Protein AF-A0A537D9S7-F1 (afdb_monomer)

Radius of gyration: 18.86 Å; Cα contacts (8 Å, |Δi|>4): 47; chains: 1; bounding box: 44×18×44 Å

Structure (mmCIF, N/CA/C/O backbone):
data_AF-A0A537D9S7-F1
#
_entry.id   AF-A0A537D9S7-F1
#
loop_
_atom_site.group_PDB
_atom_site.id
_atom_site.type_symbol
_atom_site.label_atom_id
_atom_site.label_alt_id
_atom_site.label_comp_id
_atom_site.label_asym_id
_atom_site.label_entity_id
_atom_site.label_seq_id
_atom_site.pdbx_PDB_ins_code
_atom_site.Cartn_x
_atom_site.Cartn_y
_atom_site.Cartn_z
_atom_site.occupancy
_atom_site.B_iso_or_equiv
_atom_site.auth_seq_id
_atom_site.auth_comp_id
_atom_site.auth_asym_id
_atom_site.auth_atom_id
_atom_site.pdbx_PDB_model_num
ATOM 1 N N . MET A 1 1 ? -26.525 -10.277 25.383 1.00 50.00 1 MET A N 1
ATOM 2 C CA . MET A 1 1 ? -26.479 -9.253 24.313 1.00 50.00 1 MET A CA 1
ATOM 3 C C . MET A 1 1 ? -25.347 -8.284 24.642 1.00 50.00 1 MET A C 1
ATOM 5 O O . MET A 1 1 ? -25.478 -7.534 25.600 1.00 50.00 1 MET A O 1
ATOM 9 N N . ALA A 1 2 ? -24.197 -8.358 23.965 1.00 49.94 2 ALA A N 1
ATOM 10 C CA . ALA A 1 2 ? -23.068 -7.469 24.266 1.00 49.94 2 ALA A CA 1
ATOM 11 C C . ALA A 1 2 ? -23.354 -6.069 23.697 1.00 49.94 2 ALA A C 1
ATOM 13 O O . ALA A 1 2 ? -23.333 -5.880 22.486 1.00 49.94 2 ALA A O 1
ATOM 14 N N . LYS A 1 3 ? -23.656 -5.113 24.583 1.00 66.31 3 LYS A N 1
ATOM 15 C CA . LYS A 1 3 ? -24.138 -3.752 24.276 1.00 66.31 3 LYS A CA 1
ATOM 16 C C . LYS A 1 3 ? -23.129 -2.866 23.5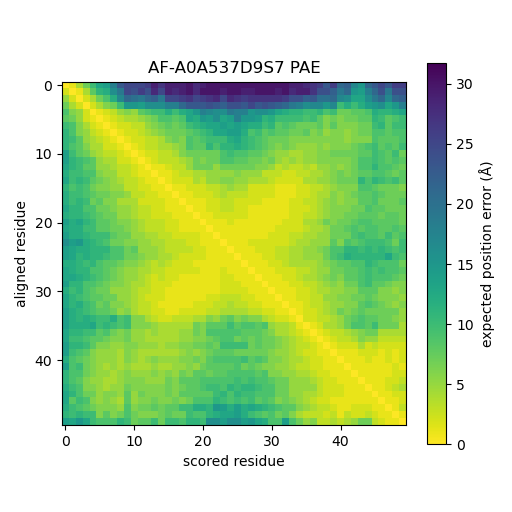14 1.00 66.31 3 LYS A C 1
ATOM 18 O O . LYS A 1 3 ? -23.523 -1.825 23.010 1.00 66.31 3 LYS A O 1
ATOM 23 N N . HIS A 1 4 ? -21.864 -3.277 23.389 1.00 73.81 4 HIS A N 1
ATOM 24 C CA . HIS A 1 4 ? -20.802 -2.474 22.767 1.00 73.81 4 HIS A CA 1
ATOM 25 C C . HIS A 1 4 ? -19.852 -3.354 21.944 1.00 73.81 4 HIS A C 1
ATOM 27 O O . HIS A 1 4 ? -18.720 -3.606 22.345 1.00 73.81 4 HIS A O 1
ATOM 33 N N . ARG A 1 5 ? -20.316 -3.880 20.806 1.00 74.12 5 ARG A N 1
ATOM 34 C CA . ARG A 1 5 ? -19.401 -4.431 19.796 1.00 74.12 5 ARG A CA 1
ATOM 35 C C . ARG A 1 5 ? -19.114 -3.342 18.759 1.00 74.12 5 ARG A C 1
ATOM 37 O O . ARG A 1 5 ? -20.081 -2.751 18.276 1.00 74.12 5 ARG A O 1
ATOM 44 N N . PRO A 1 6 ? -17.841 -3.067 18.423 1.00 75.44 6 PRO A N 1
ATOM 45 C CA . PRO A 1 6 ? -17.505 -2.149 17.342 1.00 75.44 6 PRO A CA 1
ATOM 46 C C . PRO A 1 6 ? -18.212 -2.565 16.050 1.00 75.44 6 PRO A C 1
ATOM 48 O O . PRO A 1 6 ? -18.257 -3.753 15.721 1.00 75.44 6 PRO A O 1
ATOM 51 N N . GLN A 1 7 ? -18.775 -1.597 15.327 1.00 78.06 7 GLN A N 1
ATOM 52 C CA . GLN A 1 7 ? -19.259 -1.848 13.973 1.00 78.06 7 GLN A CA 1
ATOM 53 C C . GLN A 1 7 ? -18.057 -1.873 13.035 1.00 78.06 7 GLN A C 1
ATOM 55 O O . GLN A 1 7 ? -17.355 -0.873 12.896 1.00 78.06 7 GLN A O 1
ATOM 60 N N . LEU A 1 8 ? -17.813 -3.027 12.420 1.00 77.31 8 LEU A N 1
ATOM 61 C CA . LEU A 1 8 ? -16.779 -3.177 11.404 1.00 77.31 8 LEU A CA 1
ATOM 62 C C . LEU A 1 8 ? -17.329 -2.718 10.055 1.00 77.31 8 LEU A C 1
ATOM 64 O O . LEU A 1 8 ? -18.431 -3.103 9.664 1.00 77.31 8 LEU A O 1
ATOM 68 N N . THR A 1 9 ? -16.548 -1.920 9.338 1.00 78.81 9 THR A N 1
ATOM 69 C CA . THR A 1 9 ? -16.813 -1.560 7.944 1.00 78.81 9 THR A CA 1
ATOM 70 C C . THR A 1 9 ? -15.823 -2.280 7.036 1.00 78.81 9 THR A C 1
ATOM 72 O O . THR A 1 9 ? -14.701 -2.593 7.435 1.00 78.81 9 THR A O 1
ATOM 75 N N . ASN A 1 10 ? -16.230 -2.555 5.797 1.00 80.75 10 ASN A N 1
ATOM 76 C CA . ASN A 1 10 ? -15.316 -3.069 4.783 1.00 80.75 10 ASN A CA 1
ATOM 77 C C . ASN A 1 10 ? -14.572 -1.892 4.134 1.00 80.75 10 ASN A C 1
ATOM 79 O O . ASN A 1 10 ? -15.000 -1.366 3.111 1.00 80.75 10 ASN A O 1
ATOM 83 N N . ALA A 1 11 ? -13.501 -1.444 4.789 1.00 79.88 11 ALA A N 1
ATOM 84 C CA . ALA A 1 11 ? -12.683 -0.304 4.376 1.00 79.88 11 ALA A CA 1
ATOM 85 C C . ALA A 1 11 ? -11.322 -0.741 3.798 1.00 79.88 11 ALA A C 1
ATOM 87 O O . ALA A 1 11 ? -10.299 -0.106 4.049 1.00 79.88 11 ALA A O 1
ATOM 88 N N . ALA A 1 12 ? -11.294 -1.857 3.060 1.00 82.50 12 ALA A N 1
ATOM 89 C CA . ALA A 1 12 ? -10.068 -2.366 2.455 1.00 82.50 12 ALA A CA 1
ATOM 90 C C . ALA A 1 12 ? -9.489 -1.382 1.420 1.00 82.50 12 ALA A C 1
ATOM 92 O O . ALA A 1 12 ? -10.222 -0.757 0.651 1.00 82.50 12 ALA A O 1
ATOM 93 N N . ARG A 1 13 ? -8.157 -1.281 1.382 1.00 84.19 13 ARG A N 1
ATOM 94 C CA . ARG A 1 13 ? -7.398 -0.578 0.337 1.00 84.19 13 ARG A CA 1
ATOM 95 C C . ARG A 1 13 ? -6.700 -1.599 -0.571 1.00 84.19 13 ARG A C 1
ATOM 97 O O . ARG A 1 13 ? -6.455 -2.716 -0.111 1.00 84.19 13 ARG A O 1
ATOM 104 N N . PRO A 1 14 ? -6.380 -1.251 -1.832 1.00 89.25 14 PRO A N 1
ATOM 105 C CA . PRO A 1 14 ? -5.563 -2.111 -2.682 1.00 89.25 14 PRO A CA 1
ATOM 106 C C . PRO A 1 14 ? -4.251 -2.481 -1.981 1.00 89.25 14 PRO A C 1
ATOM 108 O O . PRO A 1 14 ? -3.568 -1.609 -1.453 1.00 89.25 14 PRO A O 1
ATOM 111 N N . ALA A 1 15 ? -3.914 -3.773 -1.967 1.00 88.75 15 ALA A N 1
ATOM 112 C CA . ALA A 1 15 ? -2.694 -4.270 -1.324 1.00 88.75 15 ALA A CA 1
ATOM 113 C C . ALA A 1 15 ? -1.425 -3.928 -2.119 1.00 88.75 15 ALA A C 1
ATOM 115 O O . ALA A 1 15 ? -0.323 -3.961 -1.578 1.00 88.75 15 ALA A O 1
ATOM 116 N N . THR A 1 16 ? -1.579 -3.612 -3.403 1.00 94.19 16 THR A N 1
ATOM 117 C CA . THR A 1 16 ? -0.490 -3.234 -4.297 1.00 94.19 16 THR A CA 1
ATOM 118 C C . THR A 1 16 ? -0.871 -2.015 -5.121 1.00 94.19 16 THR A C 1
ATOM 120 O O . THR A 1 16 ? -2.048 -1.801 -5.418 1.00 94.19 16 THR A O 1
ATOM 123 N N . PHE A 1 17 ? 0.134 -1.261 -5.548 1.00 93.19 17 PHE A N 1
ATOM 124 C CA . PHE A 1 17 ? 0.001 -0.211 -6.552 1.00 93.19 17 PHE A CA 1
ATOM 125 C C . PHE A 1 17 ? 1.069 -0.385 -7.630 1.00 93.19 17 PHE A C 1
ATOM 127 O O . PHE A 1 17 ? 2.132 -0.953 -7.374 1.00 93.19 17 PHE A O 1
ATOM 134 N N . GLU A 1 18 ? 0.764 0.058 -8.847 1.00 96.19 18 GLU A N 1
ATOM 135 C CA . GLU A 1 18 ? 1.721 0.009 -9.947 1.00 96.19 18 GLU A CA 1
ATOM 136 C C . GLU A 1 18 ? 2.721 1.155 -9.835 1.00 96.19 18 GLU A C 1
ATOM 138 O O . GLU A 1 18 ? 2.357 2.308 -9.586 1.00 96.19 18 GLU A O 1
ATOM 143 N N . VAL A 1 19 ? 3.990 0.819 -10.039 1.00 95.19 19 VAL A N 1
ATOM 144 C CA . VAL A 1 19 ? 5.065 1.781 -10.253 1.00 95.19 19 VAL A CA 1
ATOM 145 C C . VAL A 1 19 ? 5.805 1.440 -11.533 1.00 95.19 19 VAL A C 1
ATOM 147 O O . VAL A 1 19 ? 5.868 0.280 -11.940 1.00 95.19 19 VAL A O 1
ATOM 150 N N . GLU A 1 20 ? 6.435 2.446 -12.119 1.00 98.00 20 GLU A N 1
ATOM 151 C CA . GLU A 1 20 ? 7.404 2.229 -13.183 1.00 98.00 20 GLU A CA 1
ATOM 152 C C . GLU A 1 20 ? 8.733 1.757 -12.582 1.00 98.00 20 GLU A C 1
ATOM 154 O O . GLU A 1 20 ? 9.348 2.467 -11.781 1.00 98.00 20 GLU A O 1
ATOM 159 N N . ALA A 1 21 ? 9.182 0.563 -12.968 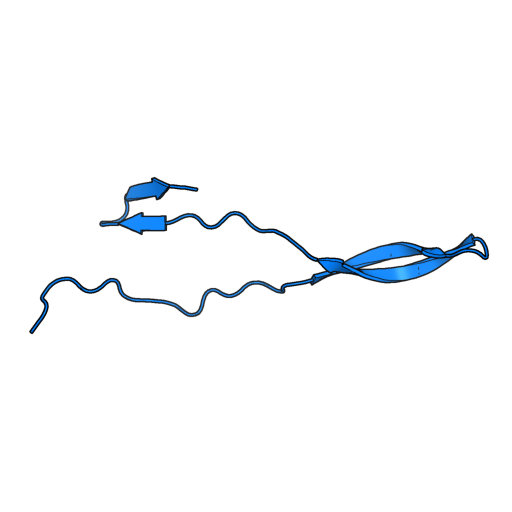1.00 97.25 21 ALA A N 1
ATOM 160 C CA . ALA A 1 21 ? 10.466 0.003 -12.558 1.00 97.25 21 ALA A CA 1
ATOM 161 C C . ALA A 1 21 ? 11.328 -0.321 -13.781 1.00 97.25 21 ALA A C 1
ATOM 163 O O . ALA A 1 21 ? 10.811 -0.680 -14.835 1.00 97.25 21 ALA A O 1
ATOM 164 N N . TYR A 1 2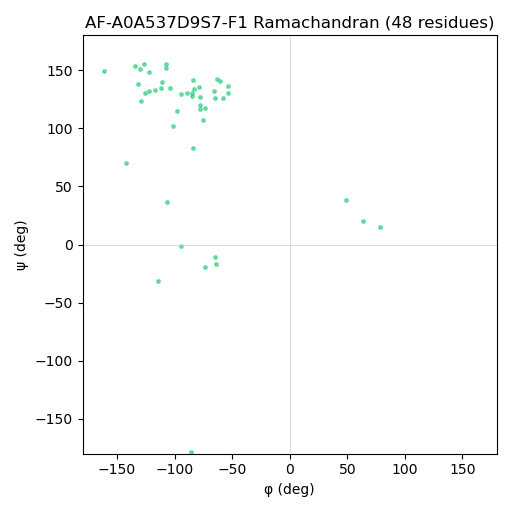2 ? 12.649 -0.217 -13.640 1.00 97.94 22 TYR A N 1
ATOM 165 C CA . TYR A 1 22 ? 13.586 -0.638 -14.681 1.00 97.94 22 TYR A CA 1
ATOM 166 C C . TYR A 1 22 ? 13.961 -2.109 -14.494 1.00 97.94 22 TYR A C 1
ATOM 168 O O . TYR A 1 22 ? 14.347 -2.510 -13.394 1.00 97.94 22 TYR A O 1
ATOM 176 N N . ASN A 1 23 ? 13.875 -2.903 -15.560 1.00 96.12 23 ASN A N 1
ATOM 177 C CA . ASN A 1 23 ? 14.326 -4.297 -15.555 1.00 96.12 23 ASN A CA 1
ATOM 178 C C . ASN A 1 23 ? 15.831 -4.426 -15.873 1.00 96.12 23 ASN A C 1
ATOM 180 O O . ASN A 1 23 ? 16.531 -3.440 -16.106 1.00 96.12 23 ASN A O 1
ATO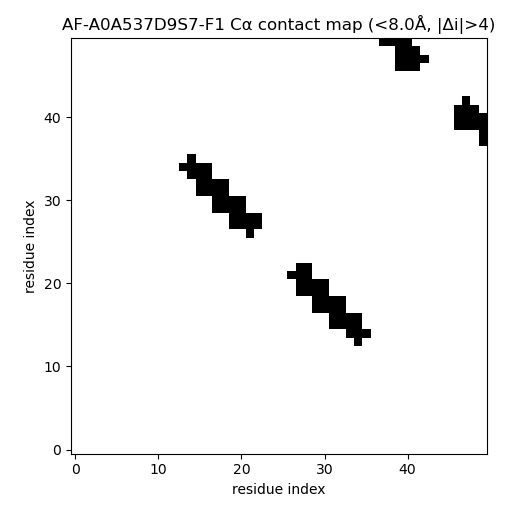M 184 N N . GLU A 1 24 ? 16.342 -5.656 -15.925 1.00 97.06 24 GLU A N 1
ATOM 185 C CA . GLU A 1 24 ? 17.752 -5.961 -16.200 1.00 97.06 24 GLU A CA 1
ATOM 186 C C . GLU A 1 24 ? 18.239 -5.542 -17.598 1.00 97.06 24 GLU A C 1
ATOM 188 O O . GLU A 1 24 ? 19.444 -5.447 -17.826 1.00 97.06 24 GLU A O 1
ATOM 193 N N . ARG A 1 25 ? 17.318 -5.274 -18.531 1.00 97.69 25 ARG A N 1
ATOM 194 C CA . ARG A 1 25 ? 17.612 -4.754 -19.875 1.00 97.69 25 ARG A CA 1
ATOM 195 C C . ARG A 1 25 ? 17.519 -3.227 -19.955 1.00 97.69 25 ARG A C 1
ATOM 197 O O . ARG A 1 25 ? 17.776 -2.666 -21.017 1.00 97.69 25 ARG A O 1
ATOM 204 N N . GLY A 1 26 ? 17.174 -2.554 -18.856 1.00 97.56 26 GLY A N 1
ATOM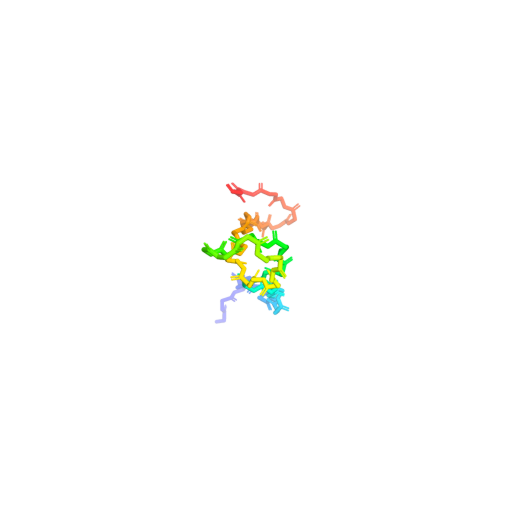 205 C CA . GLY A 1 26 ? 16.982 -1.104 -18.811 1.00 97.56 26 GLY A CA 1
ATOM 206 C C . GLY A 1 26 ? 15.640 -0.632 -19.378 1.00 97.56 26 GLY A C 1
ATOM 207 O O . GLY A 1 26 ? 15.481 0.557 -19.639 1.00 97.56 26 GLY A O 1
ATOM 208 N N . GLU A 1 27 ? 14.673 -1.529 -19.573 1.00 98.38 27 GLU A N 1
ATOM 209 C CA . GLU A 1 27 ? 13.318 -1.178 -20.016 1.00 98.38 27 GLU A CA 1
ATOM 210 C C . GLU A 1 27 ? 12.465 -0.763 -18.807 1.00 98.38 27 GLU A C 1
ATOM 212 O O . GLU A 1 27 ? 12.559 -1.391 -17.750 1.00 98.38 27 GLU A O 1
ATOM 217 N N . MET A 1 28 ? 11.606 0.252 -18.967 1.00 97.94 28 MET A N 1
ATOM 218 C CA . MET A 1 28 ? 10.572 0.574 -17.977 1.00 97.94 28 MET A CA 1
ATOM 219 C C . MET A 1 28 ? 9.399 -0.395 -18.110 1.00 97.94 28 MET A C 1
ATOM 221 O O . MET A 1 28 ? 8.849 -0.562 -19.201 1.00 97.94 28 MET A O 1
ATOM 225 N N . VAL A 1 29 ? 9.025 -1.025 -17.000 1.00 97.94 29 VAL A N 1
ATOM 226 C CA . VAL A 1 29 ? 7.909 -1.964 -16.919 1.00 97.94 29 VAL A CA 1
ATOM 227 C C . VAL A 1 29 ? 7.012 -1.643 -15.717 1.00 97.94 29 VAL A C 1
ATOM 229 O O . VAL A 1 29 ? 7.528 -1.394 -14.617 1.00 97.94 29 VAL A O 1
ATOM 232 N N . PRO A 1 30 ? 5.676 -1.7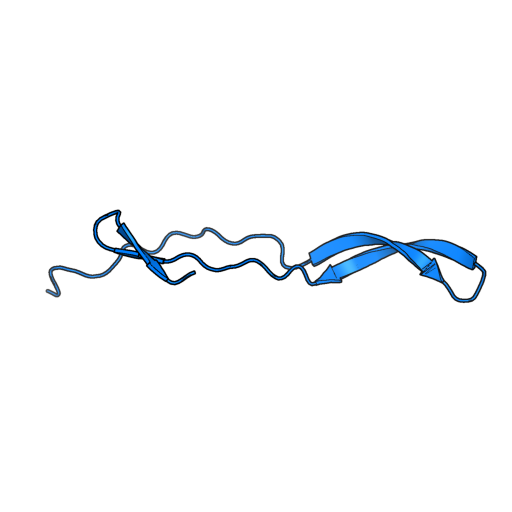01 -15.882 1.00 97.81 30 PRO A N 1
ATOM 233 C CA . PRO A 1 30 ? 4.759 -1.566 -14.764 1.00 97.81 30 PRO A CA 1
ATOM 234 C C . PRO A 1 30 ? 4.952 -2.740 -13.808 1.00 97.81 30 PRO A C 1
ATOM 236 O O . PRO A 1 30 ? 4.910 -3.906 -14.204 1.00 97.81 30 PRO A O 1
ATOM 239 N N . THR A 1 31 ? 5.181 -2.427 -12.538 1.00 96.88 31 THR A N 1
ATOM 240 C CA . THR A 1 31 ? 5.440 -3.416 -11.493 1.00 96.88 31 THR A CA 1
ATOM 241 C C . THR A 1 31 ? 4.528 -3.154 -10.306 1.00 96.88 31 THR A C 1
ATOM 243 O O . THR A 1 31 ? 4.531 -2.065 -9.736 1.00 96.88 31 THR A O 1
ATOM 246 N N . ALA A 1 32 ? 3.751 -4.164 -9.912 1.00 96.56 32 ALA A N 1
ATOM 247 C CA . ALA A 1 32 ? 2.929 -4.101 -8.713 1.00 96.56 32 ALA A CA 1
ATOM 248 C C . ALA A 1 32 ? 3.814 -4.218 -7.464 1.00 96.56 32 ALA A C 1
ATOM 250 O O . ALA A 1 32 ? 4.453 -5.247 -7.242 1.00 96.56 32 ALA A O 1
ATOM 251 N N . ILE A 1 33 ? 3.832 -3.177 -6.634 1.00 94.56 33 ILE A N 1
ATOM 252 C CA . ILE A 1 33 ? 4.553 -3.161 -5.358 1.00 94.56 33 ILE A CA 1
ATOM 253 C C . ILE A 1 33 ? 3.550 -3.154 -4.211 1.00 94.56 33 ILE A C 1
ATOM 255 O O . ILE A 1 33 ? 2.524 -2.476 -4.280 1.00 94.56 33 ILE A O 1
ATOM 259 N N . ALA A 1 34 ? 3.848 -3.920 -3.158 1.00 93.56 34 ALA A N 1
ATOM 260 C CA . ALA A 1 34 ? 3.062 -3.935 -1.931 1.00 93.56 34 ALA A CA 1
ATOM 261 C C . ALA A 1 34 ? 2.994 -2.533 -1.307 1.00 93.56 34 ALA A C 1
ATOM 263 O O . ALA A 1 34 ? 4.017 -1.896 -1.058 1.00 93.56 34 ALA A O 1
ATOM 264 N N . GLY A 1 35 ? 1.776 -2.064 -1.052 1.00 87.31 35 GLY A N 1
ATOM 265 C CA . GLY A 1 35 ? 1.523 -0.834 -0.319 1.00 87.31 35 GLY A CA 1
ATOM 266 C C . GLY A 1 35 ? 1.203 -1.148 1.132 1.00 87.31 35 GLY A C 1
ATOM 267 O O . GLY A 1 35 ? 0.172 -1.749 1.424 1.00 87.31 35 GLY A O 1
ATOM 268 N N . GLU A 1 36 ? 2.060 -0.712 2.049 1.00 85.19 36 GLU A N 1
ATOM 269 C CA . GLU A 1 36 ? 1.714 -0.686 3.466 1.00 85.19 36 GLU A CA 1
ATOM 270 C C . GLU A 1 36 ? 0.970 0.614 3.780 1.00 85.19 36 GLU A C 1
ATOM 272 O O . GLU A 1 36 ? 1.388 1.715 3.409 1.00 85.19 36 GLU A O 1
ATOM 277 N N . HIS A 1 37 ? -0.171 0.485 4.451 1.00 81.50 37 HIS A N 1
ATOM 278 C CA . HIS A 1 37 ? -0.953 1.620 4.917 1.00 81.50 37 HIS A CA 1
ATOM 279 C C . HIS A 1 37 ? -1.120 1.526 6.430 1.00 81.50 37 HIS A C 1
ATOM 281 O O . HIS A 1 37 ? -1.492 0.457 6.919 1.00 81.50 37 HIS A O 1
ATOM 287 N N . PRO A 1 38 ? -0.882 2.624 7.168 1.00 83.31 38 PRO A N 1
ATOM 288 C CA . PRO A 1 38 ? -1.119 2.634 8.601 1.00 83.31 38 PRO A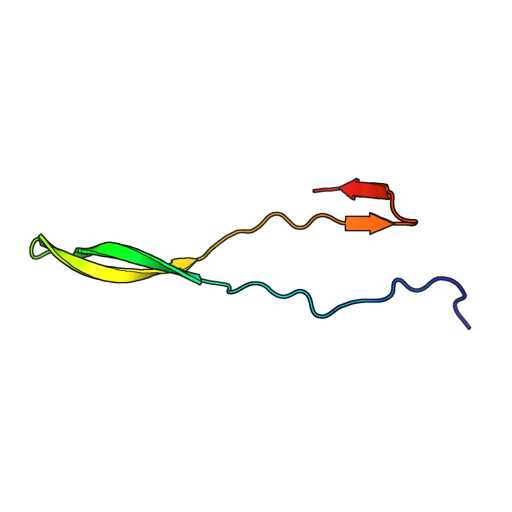 CA 1
ATOM 289 C C . PRO A 1 38 ? -2.598 2.359 8.887 1.00 83.31 38 PRO A C 1
ATOM 291 O O . PRO A 1 38 ? -3.484 2.836 8.168 1.00 83.31 38 PRO A O 1
ATOM 294 N N . LEU A 1 39 ? -2.859 1.575 9.933 1.00 84.00 39 LEU A N 1
ATOM 295 C CA . LEU A 1 39 ? -4.208 1.259 10.382 1.00 84.00 39 LEU A CA 1
ATOM 296 C C . LEU A 1 39 ? -4.551 2.124 11.592 1.00 84.00 39 LEU A C 1
ATOM 298 O O . LEU A 1 39 ? -4.176 1.807 12.716 1.00 84.00 39 LEU A O 1
ATOM 302 N N . THR A 1 40 ? -5.337 3.172 11.370 1.00 85.31 40 THR A N 1
ATOM 303 C CA . THR A 1 40 ? -5.840 4.005 12.465 1.00 85.31 40 THR A CA 1
ATOM 304 C C . THR A 1 40 ? -7.112 3.410 13.064 1.00 85.31 40 THR A C 1
ATOM 306 O O . THR A 1 40 ? -8.084 3.136 12.353 1.00 85.31 40 THR A O 1
ATOM 309 N N . LEU A 1 41 ? -7.135 3.243 14.387 1.00 84.62 41 LEU A N 1
ATOM 310 C CA . LEU A 1 41 ? -8.305 2.766 15.124 1.00 84.62 41 LEU A CA 1
ATOM 311 C C . 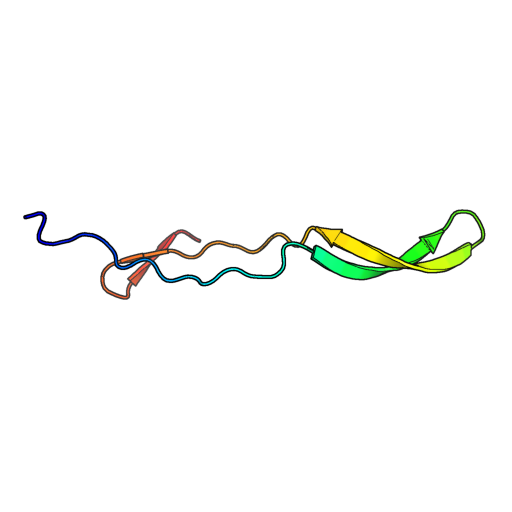LEU A 1 41 ? -9.002 3.912 15.864 1.00 84.62 41 LEU A C 1
ATOM 313 O O . LEU A 1 41 ? -8.367 4.693 16.575 1.00 84.62 41 LEU A O 1
ATOM 317 N N . TYR A 1 42 ? -10.334 3.947 15.754 1.00 84.88 42 TYR A N 1
ATOM 318 C CA . TYR A 1 42 ? -11.194 4.890 16.467 1.00 84.88 42 TYR A CA 1
ATOM 319 C C . TYR A 1 42 ? -12.149 4.167 17.420 1.00 84.88 42 TYR A C 1
ATOM 321 O O . TYR A 1 42 ? -12.853 3.239 17.021 1.00 84.88 42 TYR A O 1
ATOM 329 N N . VAL A 1 43 ? -12.242 4.648 18.661 1.00 85.31 43 VAL A N 1
ATOM 330 C CA . VAL A 1 43 ? -13.245 4.220 19.651 1.00 85.31 43 VAL A CA 1
ATOM 331 C C . VAL A 1 43 ? -13.968 5.457 20.156 1.00 85.31 43 VAL A C 1
ATOM 333 O O . VAL A 1 43 ? -13.335 6.455 20.485 1.00 85.31 43 VAL A O 1
ATOM 336 N N . ASP A 1 44 ? -15.303 5.431 20.156 1.00 86.69 44 ASP A N 1
ATOM 337 C CA . ASP A 1 44 ? -16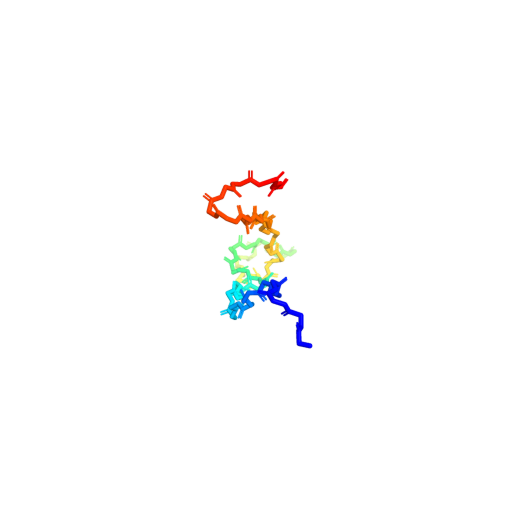.133 6.590 20.514 1.00 86.69 44 ASP A CA 1
ATOM 338 C C . ASP A 1 44 ? -15.714 7.881 19.787 1.00 86.69 44 ASP A C 1
ATOM 340 O O . ASP A 1 44 ? -15.734 8.978 20.346 1.00 86.69 44 ASP A O 1
ATOM 344 N N . LYS A 1 45 ? -15.329 7.735 18.509 1.00 85.88 45 LYS A N 1
ATOM 345 C CA . LYS A 1 45 ? -14.845 8.808 17.620 1.00 85.88 45 LYS A CA 1
ATOM 346 C C . LYS A 1 45 ? -13.528 9.466 18.062 1.00 85.88 45 LYS A C 1
ATOM 348 O O . LYS A 1 45 ? -13.226 10.571 17.620 1.00 85.88 45 LYS A O 1
ATOM 353 N N . ARG A 1 46 ? -12.735 8.802 18.904 1.00 88.75 46 ARG A N 1
ATOM 354 C CA . ARG A 1 46 ? -11.381 9.224 19.288 1.00 88.75 46 ARG A CA 1
ATOM 355 C C . ARG A 1 46 ? -10.355 8.260 18.720 1.00 88.75 46 ARG A C 1
ATOM 357 O O . ARG A 1 46 ? -10.554 7.051 18.804 1.00 88.75 46 ARG A O 1
ATOM 364 N N . GLU A 1 47 ? -9.285 8.800 18.150 1.00 91.12 47 GLU A N 1
ATOM 365 C CA . GLU A 1 47 ? -8.129 8.009 17.733 1.00 91.12 47 GLU A CA 1
ATOM 366 C C . GLU A 1 47 ? -7.448 7.415 18.969 1.00 91.12 47 GLU A C 1
ATOM 368 O O . GLU A 1 47 ? -7.238 8.121 19.957 1.00 91.12 47 GLU A O 1
ATOM 373 N N . ILE A 1 48 ? -7.150 6.118 18.926 1.00 91.00 48 ILE A N 1
ATOM 374 C CA . ILE A 1 48 ? -6.499 5.405 20.036 1.00 91.00 48 ILE A CA 1
ATOM 375 C C . ILE A 1 48 ? -5.101 4.902 19.673 1.00 91.00 48 ILE A C 1
ATOM 377 O O . ILE A 1 48 ? -4.244 4.815 20.549 1.00 91.00 48 ILE A O 1
ATOM 381 N N . VAL A 1 49 ? -4.880 4.562 18.403 1.00 90.00 49 VAL A N 1
ATOM 382 C CA . VAL A 1 49 ? -3.601 4.099 17.864 1.00 90.00 49 VAL A CA 1
ATOM 383 C C . VAL A 1 49 ? -3.608 4.257 16.345 1.00 90.00 49 VAL A C 1
ATOM 385 O O . VAL A 1 49 ? -4.668 4.143 15.717 1.00 90.00 49 VAL A O 1
ATOM 388 N N . THR A 1 50 ? -2.418 4.492 15.803 1.00 85.88 50 THR A N 1
ATOM 389 C CA . THR A 1 50 ? -2.067 4.430 14.384 1.00 85.88 50 THR A CA 1
ATOM 390 C C . THR A 1 50 ? -0.816 3.569 14.245 1.00 85.88 50 THR A C 1
ATOM 392 O O . THR A 1 50 ? 0.041 3.653 15.157 1.00 85.88 50 THR A O 1
#

pLDDT: mean 86.88, std 10.86, range [49.94, 98.38]

Mean predicted aligned error: 6.9 Å

Foldseek 3Di:
DPPDDDDDDPPDDPQWDWDFDQDPVRDTDTDTDGDDDDDWDDDPNDTDDD

Solvent-accessible surface area (backbone atoms only — not comparable to full-atom values): 3582 Å² total; per-residue (Å²): 132,82,92,80,68,84,85,84,74,96,77,82,71,73,60,51,46,76,40,85,39,72,49,100,85,68,48,81,40,84,38,79,40,80,51,89,72,85,67,71,42,70,58,98,88,36,80,78,52,104

Secondary structure (DSSP, 8-state):
--S-PPPP------SEEEEEEE-TTS-EEEEEEE------EEETTEEEE-

Sequence (50 aa):
MAKHRPQLTNAARPATFEVEAYNERGEMVPTAIAGEHPLTLYVDKREIVT

Nearest PDB structures (foldseek):
  5lnl-assembly2_F  TM=4.227E-01  e=2.422E+00  Haemophilus influenzae
  5lnl-assembly3_I  TM=3.813E-01  e=2.422E+00  Haemophilus influenzae
  5lnl-assembly3_G  TM=4.107E-01  e=2.963E+00  Haemophilus influenzae
  5lnl-assembly1_C  TM=3.836E-01  e=2.963E+00  Haemophilus influenzae
  9c3c-assembly1_b  TM=3.223E-01  e=7.586E+00  Oryctolagus cuniculus